Protein AF-A0A4P5VSD3-F1 (afdb_monomer)

Solvent-accessible surface area (backbone atoms only — not comparable to full-atom values): 8833 Å² total; per-residue (Å²): 134,84,82,74,71,89,68,78,64,54,60,53,55,22,31,44,75,72,52,21,30,39,40,44,69,45,89,51,88,80,90,85,58,94,52,53,24,69,48,75,39,62,47,80,45,76,58,90,84,23,66,28,37,36,26,41,80,85,40,44,78,43,79,75,50,75,45,78,69,47,62,41,78,42,92,68,76,66,100,62,63,71,48,34,37,25,6,22,37,29,37,58,71,38,31,38,73,38,70,53,50,101,87,62,35,18,39,28,76,71,78,28,27,41,38,53,83,68,26,88,67,61,75,86,70,35,58,76,40,63,22,56,29,38,33,22,34,26,41,60,52,93,96,39,53,28,35,20,31,72,45,76,86,27,61,35,104

Structure (mmCIF, N/CA/C/O backbone):
data_AF-A0A4P5VSD3-F1
#
_entry.id   AF-A0A4P5VSD3-F1
#
loop_
_atom_site.group_PDB
_atom_site.id
_atom_site.type_symbol
_atom_site.label_atom_id
_atom_site.label_alt_id
_atom_site.label_comp_id
_atom_site.label_asym_id
_atom_site.label_entity_id
_atom_site.label_seq_id
_atom_site.pdbx_PDB_ins_code
_atom_site.Cartn_x
_atom_site.Cartn_y
_atom_site.Cartn_z
_atom_site.occupancy
_atom_site.B_iso_or_equiv
_atom_site.auth_seq_id
_atom_site.auth_comp_id
_atom_site.auth_asym_id
_atom_site.auth_atom_id
_atom_site.pdbx_PDB_model_num
ATOM 1 N N . MET A 1 1 ? 13.850 -18.496 12.687 1.00 25.72 1 MET A N 1
ATOM 2 C CA . MET A 1 1 ? 12.460 -18.711 13.141 1.00 25.72 1 MET A CA 1
ATOM 3 C C . MET A 1 1 ? 11.757 -17.364 13.063 1.00 25.72 1 MET A C 1
ATOM 5 O O . MET A 1 1 ? 11.855 -16.588 14.002 1.00 25.72 1 MET A O 1
ATOM 9 N N . ARG A 1 2 ? 11.183 -17.017 11.902 1.00 29.20 2 ARG A N 1
ATOM 10 C CA . ARG A 1 2 ? 10.399 -15.783 11.761 1.00 29.20 2 ARG A CA 1
ATOM 11 C C . ARG A 1 2 ? 9.021 -16.072 12.350 1.00 29.20 2 ARG A C 1
ATOM 13 O O . ARG A 1 2 ? 8.221 -16.758 11.727 1.00 29.20 2 ARG A O 1
ATOM 20 N N . VAL A 1 3 ? 8.780 -15.618 13.574 1.00 24.48 3 VAL A N 1
ATOM 21 C CA . VAL A 1 3 ? 7.419 -15.512 14.105 1.00 24.48 3 VAL A CA 1
ATOM 22 C C . VAL A 1 3 ? 6.858 -14.228 13.501 1.00 24.48 3 VAL A C 1
ATOM 24 O O . VAL A 1 3 ? 7.003 -13.158 14.081 1.00 24.48 3 VAL A O 1
ATOM 27 N N . ARG A 1 4 ? 6.328 -14.303 12.275 1.00 43.56 4 ARG A N 1
ATOM 28 C CA . ARG A 1 4 ? 5.506 -13.217 11.736 1.00 43.56 4 ARG A CA 1
ATOM 29 C C . ARG A 1 4 ? 4.115 -13.433 12.325 1.00 43.56 4 ARG A C 1
ATOM 31 O O . ARG A 1 4 ? 3.455 -14.422 12.017 1.00 43.56 4 ARG A O 1
ATOM 38 N N . SER A 1 5 ? 3.762 -12.590 13.294 1.00 27.83 5 SER A N 1
ATOM 39 C CA . SER A 1 5 ? 2.418 -12.554 13.870 1.00 27.83 5 SER A CA 1
ATOM 40 C C . SER A 1 5 ? 1.412 -12.396 12.726 1.00 27.83 5 SER A C 1
ATOM 42 O O . SER A 1 5 ? 1.676 -11.580 11.841 1.00 27.83 5 SER A O 1
ATOM 44 N N . PRO A 1 6 ? 0.274 -13.110 12.717 1.00 31.33 6 PRO A N 1
ATOM 45 C CA . PRO A 1 6 ? -0.838 -12.787 11.838 1.00 31.33 6 PRO A CA 1
ATOM 46 C C . PRO A 1 6 ? -1.516 -11.522 12.379 1.00 31.33 6 PRO A C 1
ATOM 48 O O . PRO A 1 6 ? -2.683 -11.540 12.753 1.00 31.33 6 PRO A O 1
ATOM 51 N N . LEU A 1 7 ? -0.773 -10.419 12.487 1.00 33.06 7 LEU A N 1
ATOM 52 C CA . LEU A 1 7 ? -1.409 -9.120 12.538 1.00 33.06 7 LEU A CA 1
ATOM 53 C C . LEU A 1 7 ? -1.855 -8.883 11.099 1.00 33.06 7 LEU A C 1
ATOM 55 O O . LEU A 1 7 ? -1.058 -8.483 10.252 1.00 33.06 7 LEU A O 1
ATOM 59 N N . LEU A 1 8 ? -3.123 -9.183 10.812 1.00 37.56 8 LEU A N 1
ATOM 60 C CA . LEU A 1 8 ? -3.842 -8.399 9.819 1.00 37.56 8 LEU A CA 1
ATOM 61 C C . LEU A 1 8 ? -3.665 -6.952 10.273 1.00 37.56 8 LEU A C 1
ATOM 63 O O . LEU A 1 8 ? -4.348 -6.509 11.189 1.00 37.56 8 LEU A O 1
ATOM 67 N N . ILE A 1 9 ? -2.676 -6.255 9.718 1.00 46.88 9 ILE A N 1
ATOM 68 C CA . ILE A 1 9 ? -2.606 -4.806 9.821 1.00 46.88 9 ILE A CA 1
ATOM 69 C C . ILE A 1 9 ? -3.849 -4.361 9.054 1.00 46.88 9 ILE A C 1
ATOM 71 O O . ILE A 1 9 ? -3.900 -4.602 7.844 1.00 46.88 9 ILE A O 1
ATOM 75 N N . PRO A 1 10 ? -4.887 -3.814 9.707 1.00 52.12 10 PRO A N 1
ATOM 76 C CA . PRO A 1 10 ? -5.995 -3.257 8.961 1.00 52.12 10 PRO A CA 1
ATOM 77 C C . PRO A 1 10 ? -5.389 -2.099 8.169 1.00 52.12 10 PRO A C 1
ATOM 79 O O . PRO A 1 10 ? -4.881 -1.137 8.733 1.00 52.12 10 PRO A O 1
ATOM 82 N N . ILE A 1 11 ? -5.319 -2.224 6.853 1.00 56.06 11 ILE A N 1
ATOM 83 C CA . ILE A 1 11 ? -4.944 -1.107 5.994 1.00 56.06 11 ILE A CA 1
ATOM 84 C C . ILE A 1 11 ? -6.249 -0.630 5.386 1.00 56.06 11 ILE A C 1
ATOM 86 O O . ILE A 1 11 ? -6.963 -1.424 4.767 1.00 56.06 11 ILE A O 1
ATOM 90 N N . VAL A 1 12 ? -6.574 0.650 5.568 1.00 60.62 12 VAL A N 1
ATOM 91 C CA . VAL A 1 12 ? -7.657 1.254 4.792 1.00 60.62 12 VAL A CA 1
ATOM 92 C C . VAL A 1 12 ? -7.079 1.552 3.422 1.00 60.62 12 VAL A C 1
ATOM 94 O O . VAL A 1 12 ? -6.328 2.501 3.220 1.00 60.62 12 VAL A O 1
ATOM 97 N N . LEU A 1 13 ? -7.382 0.662 2.490 1.00 64.19 13 LEU A N 1
ATOM 98 C CA . LEU A 1 13 ? -6.881 0.728 1.134 1.00 64.19 13 LEU A CA 1
ATOM 99 C C . LEU A 1 13 ? -7.823 1.610 0.310 1.00 64.19 13 LEU A C 1
ATOM 101 O O . LEU A 1 13 ? -8.913 1.185 -0.073 1.00 64.19 13 LEU A O 1
ATOM 105 N N . VAL A 1 14 ? -7.395 2.839 0.039 1.00 76.38 14 VAL A N 1
ATOM 106 C CA . VAL A 1 14 ? -8.105 3.792 -0.824 1.00 76.38 14 VAL A CA 1
ATOM 107 C C . VAL A 1 14 ? -7.077 4.442 -1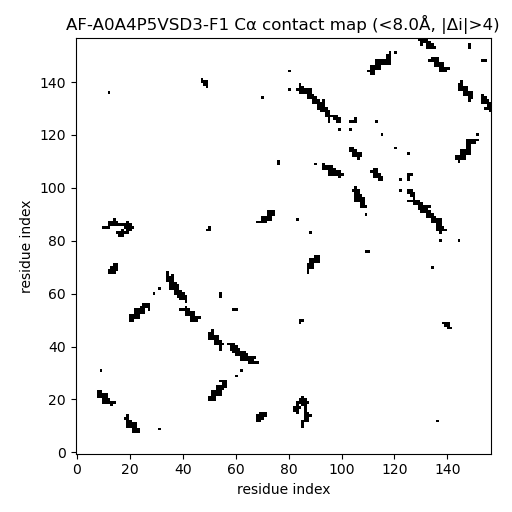.739 1.00 76.38 14 VAL A C 1
ATOM 109 O O . VAL A 1 14 ? -6.006 4.842 -1.291 1.00 76.38 14 VAL A O 1
ATOM 112 N N . GLY A 1 15 ? -7.389 4.528 -3.023 1.00 79.31 15 GLY A N 1
ATOM 113 C CA . GLY A 1 15 ? -6.652 5.329 -3.988 1.00 79.31 15 GLY A CA 1
ATOM 114 C C . GLY A 1 15 ? -6.973 6.803 -3.784 1.00 79.31 15 GLY A C 1
ATOM 115 O O . GLY A 1 15 ? -8.129 7.167 -3.542 1.00 79.31 15 GLY A O 1
ATOM 116 N N . GLY A 1 16 ? -5.942 7.623 -3.860 1.00 87.50 16 GLY A N 1
ATOM 117 C CA . GLY A 1 16 ? -6.023 9.067 -3.756 1.00 87.50 16 GLY A CA 1
ATOM 118 C C . GLY A 1 16 ? -4.788 9.616 -3.070 1.00 87.50 16 GLY A C 1
ATOM 119 O O . GLY A 1 16 ? -4.106 8.934 -2.308 1.00 87.50 16 GLY A O 1
ATOM 120 N N . LYS A 1 17 ? -4.512 10.898 -3.302 1.00 92.62 17 LYS A N 1
ATOM 121 C CA . LYS A 1 17 ? -3.544 11.601 -2.464 1.00 92.62 17 LYS A CA 1
ATOM 122 C C . LYS A 1 17 ?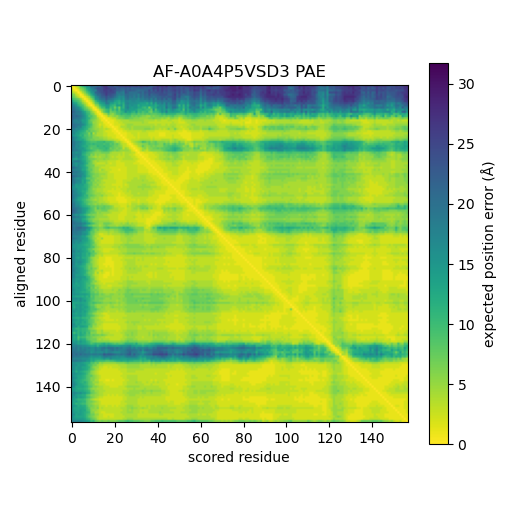 -4.138 11.817 -1.074 1.00 92.62 17 LYS A C 1
ATOM 124 O O . LYS A 1 17 ? -5.256 12.324 -0.979 1.00 92.62 17 LYS A O 1
ATOM 129 N N . TRP A 1 18 ? -3.375 11.505 -0.032 1.00 90.62 18 TRP A N 1
ATOM 130 C CA . TRP A 1 18 ? -3.725 11.659 1.381 1.00 90.62 18 TRP A CA 1
ATOM 131 C C . TRP A 1 18 ? -4.987 10.884 1.787 1.00 90.62 18 TRP A C 1
ATOM 133 O O . TRP A 1 18 ? -5.699 11.295 2.701 1.00 90.62 18 TRP A O 1
ATOM 143 N N . SER A 1 19 ? -5.312 9.803 1.069 1.00 86.88 19 SER A N 1
ATOM 144 C CA . SER A 1 19 ? -6.521 9.003 1.313 1.00 86.88 19 SER A CA 1
ATOM 145 C C . SER A 1 19 ? -6.260 7.688 2.035 1.00 86.88 19 SER A C 1
ATOM 147 O O . SER A 1 19 ? -7.213 7.041 2.463 1.00 86.88 19 SER A O 1
ATOM 149 N N . GLY A 1 20 ? -5.002 7.263 2.112 1.00 84.81 20 GLY A N 1
ATOM 150 C CA . GLY A 1 20 ? -4.606 6.031 2.770 1.00 84.81 20 GLY A CA 1
ATOM 151 C C . GLY A 1 20 ? -3.960 6.290 4.123 1.00 84.81 20 GLY A C 1
ATOM 152 O O . GLY A 1 20 ? -3.467 7.380 4.393 1.00 84.81 20 GLY A O 1
ATOM 153 N N . ALA A 1 21 ? -3.992 5.273 4.978 1.00 82.00 21 ALA A N 1
ATOM 154 C CA . ALA A 1 21 ? -3.261 5.256 6.237 1.00 82.00 21 ALA A CA 1
ATOM 155 C C . ALA A 1 21 ? -3.032 3.807 6.673 1.00 82.00 21 ALA A C 1
ATOM 157 O O . ALA A 1 21 ? -3.889 2.930 6.476 1.00 82.00 21 ALA A O 1
ATOM 158 N N . ARG A 1 22 ? -1.898 3.553 7.328 1.00 86.56 22 ARG A N 1
ATOM 159 C CA . ARG A 1 22 ? -1.750 2.350 8.147 1.00 86.56 22 ARG A CA 1
ATOM 160 C C . ARG A 1 22 ? -2.676 2.485 9.355 1.00 86.56 22 ARG A C 1
ATOM 162 O O . ARG A 1 22 ? -2.599 3.488 10.051 1.00 86.56 22 ARG A O 1
ATOM 169 N N . VAL A 1 23 ? -3.502 1.482 9.656 1.00 88.25 23 VAL A N 1
ATOM 170 C CA . VAL A 1 23 ? -4.235 1.460 10.931 1.00 88.25 23 VAL A CA 1
ATOM 171 C C . VAL A 1 23 ? -3.454 0.633 11.942 1.00 88.25 23 VAL A C 1
ATOM 173 O O . VAL A 1 23 ? -3.071 -0.508 11.671 1.00 88.25 23 VAL A O 1
ATOM 176 N N . TYR A 1 24 ? -3.226 1.206 13.117 1.00 88.38 24 TYR A N 1
ATOM 177 C CA . TYR A 1 24 ? -2.651 0.517 14.263 1.00 88.38 24 TYR A CA 1
ATOM 178 C C . TYR A 1 24 ? -3.726 0.342 15.335 1.00 88.38 24 TYR A C 1
ATOM 180 O O . TYR A 1 24 ? -4.329 1.312 15.789 1.00 88.38 24 TYR A O 1
ATOM 188 N N . LEU A 1 25 ? -3.987 -0.908 15.717 1.00 88.75 25 LEU A N 1
ATOM 189 C CA . LEU A 1 25 ? -4.966 -1.242 16.748 1.00 88.75 25 LEU A CA 1
ATOM 190 C C . LEU A 1 25 ? -4.246 -1.422 18.082 1.00 88.75 25 LEU A C 1
ATOM 192 O O . LEU A 1 25 ? -3.455 -2.356 18.234 1.00 88.75 25 LEU A O 1
ATOM 196 N N . ASP A 1 26 ? -4.536 -0.549 19.045 1.00 87.00 26 ASP A N 1
ATOM 197 C CA . ASP A 1 26 ? -3.994 -0.621 20.399 1.00 87.00 26 ASP A CA 1
ATOM 198 C C . ASP A 1 26 ? -5.069 -1.086 21.382 1.00 87.00 26 ASP A C 1
ATOM 200 O O . ASP A 1 26 ? -5.998 -0.354 21.719 1.00 87.00 26 ASP A O 1
ATOM 204 N N . ALA A 1 27 ? -4.947 -2.333 21.841 1.00 79.94 27 ALA A N 1
ATOM 205 C CA . ALA A 1 27 ? -5.894 -2.968 22.760 1.00 79.94 27 ALA A CA 1
ATOM 206 C C . ALA A 1 27 ? -7.364 -2.986 22.274 1.00 79.94 27 ALA A C 1
ATOM 208 O O . ALA A 1 27 ? -8.283 -3.128 23.084 1.00 79.94 27 ALA A O 1
ATOM 209 N N . VAL A 1 28 ? -7.581 -2.894 20.957 1.00 75.81 28 VAL A N 1
ATOM 210 C CA . VAL A 1 28 ? -8.885 -3.052 20.300 1.00 75.81 28 VAL A CA 1
ATOM 211 C C . VAL A 1 28 ? -8.921 -4.384 19.567 1.00 75.81 28 VAL A C 1
ATOM 213 O O . VAL A 1 28 ? -8.110 -4.646 18.682 1.00 75.81 28 VAL A O 1
ATOM 216 N N . GLU A 1 29 ? -9.888 -5.222 19.925 1.00 75.81 29 GLU A N 1
ATOM 217 C CA . GLU A 1 29 ? -10.182 -6.458 19.203 1.00 75.81 29 GLU A CA 1
ATOM 218 C C . GLU A 1 29 ? -11.214 -6.177 18.111 1.00 75.81 29 GLU A C 1
ATOM 220 O O . GLU A 1 29 ? -12.208 -5.486 18.340 1.00 75.81 29 GLU A O 1
ATOM 225 N N . THR A 1 30 ? -11.005 -6.738 16.925 1.00 72.38 30 THR A N 1
ATOM 226 C CA . THR A 1 30 ? -11.915 -6.575 15.790 1.00 72.38 30 THR A CA 1
ATOM 227 C C . THR A 1 30 ? -11.889 -7.799 14.884 1.00 72.38 30 THR A C 1
ATOM 229 O O . THR A 1 30 ? -10.944 -8.590 14.898 1.00 72.38 30 THR A O 1
ATOM 232 N N . THR A 1 31 ? -12.918 -7.942 14.057 1.00 75.69 31 THR A N 1
ATOM 233 C CA . THR A 1 31 ? -12.989 -8.947 12.995 1.00 75.69 31 THR A CA 1
ATOM 234 C C . THR A 1 31 ? -13.217 -8.238 11.666 1.00 75.69 31 THR A C 1
ATOM 236 O O . THR A 1 31 ? -14.344 -8.198 11.180 1.00 75.69 31 THR A O 1
ATOM 239 N N . VAL A 1 32 ? -12.152 -7.654 11.112 1.00 79.38 32 VAL A N 1
ATOM 240 C CA . VAL A 1 32 ? -12.147 -7.078 9.758 1.00 79.38 32 VAL A CA 1
ATOM 241 C C . VAL A 1 32 ? -11.606 -8.117 8.780 1.00 79.38 32 VAL A C 1
ATOM 243 O O . VAL A 1 32 ? -10.570 -8.741 9.025 1.00 79.38 32 VAL A O 1
ATOM 246 N N . ALA A 1 33 ? -12.303 -8.298 7.667 1.00 79.25 33 ALA A N 1
ATOM 247 C CA . ALA A 1 33 ? -11.892 -9.125 6.547 1.00 79.25 33 ALA A CA 1
ATOM 248 C C . ALA A 1 33 ? -11.477 -8.267 5.342 1.00 79.25 33 ALA A C 1
ATOM 250 O O . ALA A 1 33 ? -11.864 -7.109 5.188 1.00 79.25 33 ALA A O 1
ATOM 251 N N . LEU A 1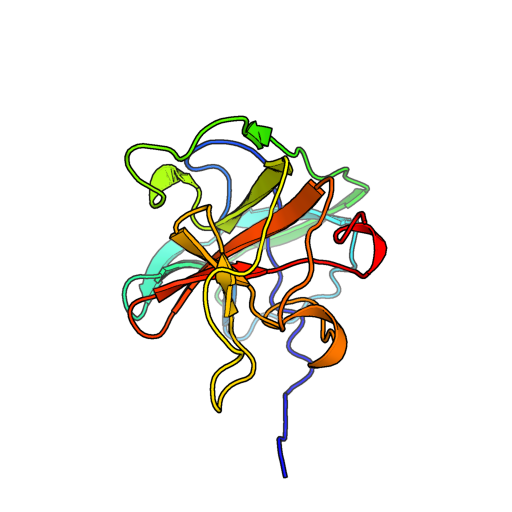 34 ? -10.688 -8.860 4.440 1.00 77.25 34 LEU A N 1
ATOM 252 C CA . LEU A 1 34 ? -10.403 -8.240 3.148 1.00 77.25 34 LEU A CA 1
ATOM 253 C C . LEU A 1 34 ? -11.714 -7.983 2.391 1.00 77.25 34 LEU A C 1
ATOM 255 O O . LEU A 1 34 ? -12.493 -8.910 2.168 1.00 77.25 34 LEU A O 1
ATOM 259 N N . GLY A 1 35 ? -11.911 -6.740 1.951 1.00 77.62 35 GLY A N 1
ATOM 260 C CA . GLY A 1 35 ? -13.114 -6.308 1.235 1.00 77.62 35 GLY A CA 1
ATOM 261 C C . GLY A 1 35 ? -14.205 -5.703 2.122 1.00 77.62 35 GLY A C 1
ATOM 262 O O . GLY A 1 35 ? -15.204 -5.227 1.584 1.00 77.62 35 GLY A O 1
ATOM 263 N N . ASP A 1 36 ? -14.020 -5.672 3.441 1.00 85.88 36 ASP A N 1
ATOM 264 C CA . ASP A 1 36 ? -14.918 -4.932 4.325 1.00 85.88 36 ASP A CA 1
ATOM 265 C C . ASP A 1 36 ? -14.786 -3.422 4.088 1.00 85.88 36 ASP A C 1
ATOM 267 O O . ASP A 1 36 ? -13.693 -2.885 3.894 1.00 85.88 36 ASP A O 1
ATOM 271 N N . GLU A 1 37 ? -15.924 -2.733 4.106 1.00 86.69 37 GLU A N 1
ATOM 272 C CA . GLU A 1 37 ? -15.966 -1.287 4.305 1.00 86.69 37 GLU A CA 1
ATOM 273 C C . GLU A 1 37 ? -16.032 -1.030 5.808 1.00 86.69 37 GLU A C 1
ATOM 275 O O . GLU A 1 37 ? -16.826 -1.661 6.511 1.00 86.69 37 GLU A O 1
ATOM 280 N N . VAL A 1 38 ? -15.182 -0.133 6.301 1.00 86.81 38 VAL A N 1
ATOM 281 C CA . VAL A 1 38 ? -15.047 0.140 7.731 1.00 86.81 38 VAL A CA 1
ATOM 282 C C . VAL A 1 38 ? -15.199 1.626 8.027 1.00 86.81 38 VAL A C 1
ATOM 284 O O . VAL A 1 38 ? -14.709 2.475 7.283 1.00 86.81 38 VAL A O 1
ATOM 287 N N . HIS A 1 39 ? -15.856 1.935 9.141 1.00 87.06 39 HIS A N 1
ATOM 288 C CA . HIS A 1 39 ? -15.828 3.248 9.778 1.00 87.06 39 HIS A CA 1
ATOM 289 C C . HIS A 1 39 ? -14.797 3.219 10.900 1.00 87.06 39 HIS A C 1
ATOM 291 O O . HIS A 1 39 ? -14.861 2.343 11.765 1.00 87.06 39 HIS A O 1
ATOM 297 N N . ILE A 1 40 ? -13.848 4.155 10.868 1.00 87.88 40 ILE A N 1
ATOM 298 C CA . ILE A 1 40 ? -12.747 4.213 11.831 1.00 87.88 40 ILE A CA 1
ATOM 299 C C . ILE A 1 40 ? -12.708 5.584 12.495 1.00 87.88 40 ILE A C 1
ATOM 301 O O . ILE A 1 40 ? -12.691 6.609 11.814 1.00 87.88 40 ILE A O 1
ATOM 305 N N . GLU A 1 41 ? -12.630 5.593 13.822 1.00 90.25 41 GLU A N 1
ATOM 306 C CA . GLU A 1 41 ? -12.316 6.779 14.613 1.00 90.25 41 GLU A CA 1
ATOM 307 C C . GLU A 1 41 ? -11.093 6.494 15.477 1.00 90.25 41 GLU A C 1
ATOM 309 O O . GLU A 1 41 ? -11.035 5.506 16.208 1.00 90.25 41 GLU A O 1
ATOM 314 N N . GLY A 1 42 ? -10.115 7.382 15.389 1.00 90.38 42 GLY A N 1
ATOM 315 C CA . GLY A 1 42 ? -8.841 7.279 16.077 1.00 90.38 42 GLY A CA 1
ATOM 316 C C . GLY A 1 42 ? -8.101 8.607 15.991 1.00 90.38 42 GLY A C 1
ATOM 317 O O . GLY A 1 42 ? -8.695 9.643 15.676 1.00 90.38 42 GLY A O 1
ATOM 318 N N . PHE A 1 43 ? -6.798 8.585 16.236 1.00 90.62 43 PHE A N 1
ATOM 319 C CA . PHE A 1 43 ? -5.942 9.756 16.065 1.00 90.62 43 PHE A CA 1
ATOM 320 C C . PHE A 1 43 ? -4.782 9.452 15.121 1.00 90.62 43 PHE A C 1
ATOM 322 O O . PHE A 1 43 ? -4.258 8.342 15.101 1.00 90.62 43 PHE A O 1
ATOM 329 N N . ALA A 1 44 ? -4.388 10.449 14.333 1.00 91.25 44 ALA A N 1
ATOM 330 C CA . ALA A 1 44 ? -3.217 10.347 13.474 1.00 91.25 44 ALA A CA 1
ATOM 331 C C . ALA A 1 44 ? -1.924 10.487 14.297 1.00 91.25 44 ALA A C 1
ATOM 333 O O . ALA A 1 44 ? -1.859 11.306 15.223 1.00 91.25 44 ALA A O 1
ATOM 334 N N . GLN A 1 45 ? -0.900 9.715 13.949 1.00 91.38 45 GLN A N 1
ATOM 335 C CA . GLN A 1 45 ? 0.430 9.753 14.552 1.00 91.38 45 GLN A CA 1
ATOM 336 C C . GLN A 1 45 ? 1.502 9.421 13.508 1.00 91.38 45 GLN A C 1
ATOM 338 O O . GLN A 1 45 ? 1.298 8.541 12.686 1.00 91.38 45 GLN A O 1
ATOM 343 N N . GLU A 1 46 ? 2.662 10.071 13.625 1.00 90.81 46 GLU A N 1
ATOM 344 C CA . GLU A 1 46 ? 3.904 9.646 12.971 1.00 90.81 46 GLU A CA 1
ATOM 345 C C . GLU A 1 46 ? 4.636 8.629 13.846 1.00 90.81 46 GLU A C 1
ATOM 347 O O . GLU A 1 46 ? 4.977 8.929 15.001 1.00 90.81 46 GLU A O 1
ATOM 352 N N . TYR A 1 47 ? 4.909 7.444 13.306 1.00 89.69 47 TYR A N 1
ATOM 353 C CA . TYR A 1 47 ? 5.692 6.415 13.982 1.00 89.69 47 TYR A CA 1
ATOM 354 C C . TYR A 1 47 ? 6.808 5.910 13.067 1.00 89.69 47 TYR A C 1
ATOM 356 O O . TYR A 1 47 ? 6.557 5.275 12.053 1.00 89.69 47 TYR A O 1
ATOM 364 N N . TYR A 1 48 ? 8.061 6.207 13.430 1.00 91.38 48 TYR A N 1
ATOM 365 C CA . TYR A 1 48 ? 9.225 6.012 12.547 1.00 91.38 48 TYR A CA 1
ATOM 366 C C . TYR A 1 48 ? 9.050 6.658 11.162 1.00 91.38 48 TYR A C 1
ATOM 368 O O . TYR A 1 48 ? 9.433 6.073 10.152 1.00 91.38 48 TYR A O 1
ATOM 376 N N . ASP A 1 49 ? 8.482 7.867 11.156 1.00 91.19 49 ASP A N 1
ATOM 377 C CA . ASP A 1 49 ? 8.197 8.663 9.957 1.00 91.19 49 ASP A CA 1
ATOM 378 C C . ASP A 1 49 ? 7.187 8.008 8.988 1.00 91.19 49 ASP A C 1
ATOM 380 O O . ASP A 1 49 ? 7.144 8.379 7.825 1.00 91.19 49 ASP A O 1
ATOM 384 N N . GLU A 1 50 ? 6.408 7.016 9.447 1.00 89.75 50 GLU A N 1
ATOM 385 C CA . GLU A 1 50 ? 5.223 6.503 8.745 1.00 89.75 50 GLU A CA 1
ATOM 386 C C . GLU A 1 50 ? 3.953 7.089 9.389 1.00 89.75 50 GLU A C 1
ATOM 388 O O . GLU A 1 50 ? 3.779 7.020 10.616 1.00 89.75 50 GLU A O 1
ATOM 393 N N . THR A 1 51 ? 3.043 7.613 8.563 1.00 89.00 51 THR A N 1
ATOM 394 C CA . THR A 1 51 ? 1.732 8.115 8.988 1.00 89.00 51 THR A CA 1
ATOM 395 C C . THR A 1 51 ? 0.804 6.951 9.337 1.00 89.00 51 THR A C 1
ATOM 397 O O . THR A 1 51 ? 0.445 6.109 8.501 1.00 89.00 51 THR A O 1
ATOM 400 N N . GLU A 1 52 ? 0.307 6.943 10.572 1.00 89.50 52 GLU A N 1
ATOM 401 C CA . GLU A 1 52 ? -0.606 5.920 11.074 1.00 89.50 52 GLU A CA 1
ATOM 402 C C . GLU A 1 52 ? -1.8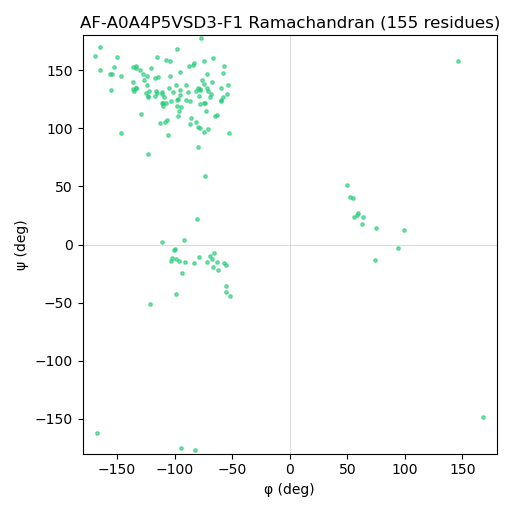73 6.519 11.690 1.00 89.50 52 GLU A C 1
ATOM 404 O O . GLU A 1 52 ? -1.854 7.567 12.336 1.00 89.50 52 GLU A O 1
ATOM 409 N N . LEU A 1 53 ? -2.991 5.807 11.545 1.00 90.50 53 LEU A N 1
ATOM 410 C CA . LEU A 1 53 ? -4.216 6.024 12.303 1.00 90.50 53 LEU A CA 1
ATOM 411 C C . LEU A 1 53 ? -4.254 5.034 13.470 1.00 90.50 53 LEU A C 1
ATOM 413 O O . LEU A 1 53 ? -4.437 3.831 13.273 1.00 90.50 53 LEU A O 1
ATOM 417 N N . VAL A 1 54 ? -4.101 5.541 14.688 1.00 91.31 54 VAL A N 1
ATOM 418 C CA . VAL A 1 54 ? -4.147 4.735 15.909 1.00 91.31 54 VAL A CA 1
ATOM 419 C C . VAL A 1 54 ? -5.579 4.665 16.426 1.00 91.31 54 VAL A C 1
ATOM 421 O O . VAL A 1 54 ? -6.205 5.693 16.698 1.00 91.31 54 VAL A O 1
ATOM 424 N N . VAL A 1 55 ? -6.080 3.443 16.591 1.00 91.19 55 VAL A N 1
ATOM 425 C CA . VAL A 1 55 ? -7.370 3.142 17.218 1.00 91.19 55 VAL A CA 1
ATOM 426 C C . VAL A 1 55 ? -7.083 2.516 18.577 1.00 91.19 55 VAL A C 1
ATOM 428 O O . VAL A 1 55 ? -6.644 1.368 18.655 1.00 91.19 55 VAL A O 1
ATOM 431 N N . ASP A 1 56 ? -7.289 3.290 19.638 1.00 90.75 56 ASP A N 1
ATOM 432 C CA . ASP A 1 56 ? -7.115 2.841 21.020 1.00 90.75 56 ASP A CA 1
ATOM 433 C C . ASP A 1 56 ? -8.442 2.361 21.634 1.00 90.75 56 ASP A C 1
ATOM 435 O O . ASP A 1 56 ? -9.481 2.330 20.975 1.00 90.75 56 ASP A O 1
ATOM 439 N N . ALA A 1 57 ? -8.434 2.017 22.924 1.00 87.06 57 ALA A N 1
ATOM 440 C CA . ALA A 1 57 ? -9.621 1.541 23.641 1.00 87.06 57 ALA A CA 1
ATOM 441 C C . ALA A 1 57 ? -10.832 2.508 23.632 1.00 87.06 57 ALA A C 1
ATOM 443 O O . ALA A 1 57 ? -11.934 2.092 23.996 1.00 87.06 57 ALA A O 1
ATOM 444 N N . GLY A 1 58 ? -10.643 3.786 23.285 1.00 85.75 58 GLY A N 1
ATOM 445 C CA . GLY A 1 58 ? -11.710 4.775 23.110 1.00 85.75 58 GLY A CA 1
ATOM 446 C C . GLY A 1 58 ? -12.093 5.041 21.650 1.00 85.75 58 GLY A C 1
ATOM 447 O O . GLY A 1 58 ? -13.031 5.805 21.419 1.00 85.75 58 GLY A O 1
ATOM 448 N N . GLY A 1 59 ? -11.381 4.449 20.691 1.00 87.56 59 GLY A N 1
ATOM 449 C CA . GLY A 1 59 ? -11.639 4.569 19.261 1.00 87.56 59 GLY A CA 1
ATOM 450 C C . GLY A 1 59 ? -12.810 3.715 18.770 1.00 87.56 59 GLY A C 1
ATOM 451 O O . GLY A 1 59 ? -13.439 2.963 19.519 1.00 87.56 59 GLY A O 1
ATOM 452 N N . VAL A 1 60 ? -13.092 3.838 17.475 1.00 87.69 60 VAL A N 1
ATOM 453 C CA . VAL A 1 60 ? -14.146 3.091 16.777 1.00 87.69 60 VAL A CA 1
ATOM 454 C C . VAL A 1 60 ? -13.533 2.352 15.600 1.00 87.69 60 VAL A C 1
ATOM 456 O O . VAL A 1 60 ? -12.726 2.911 14.861 1.00 87.69 60 VAL A O 1
ATOM 459 N N . LEU A 1 61 ? -13.940 1.100 15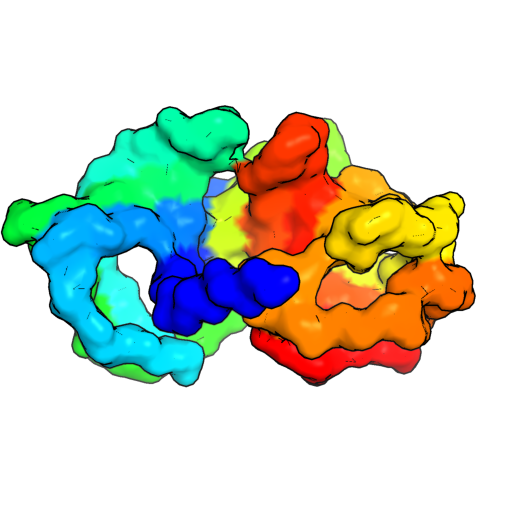.414 1.00 87.62 61 LEU A N 1
ATOM 460 C CA . LEU A 1 61 ? -13.668 0.326 14.213 1.00 87.62 61 LEU A CA 1
ATOM 461 C C . LEU A 1 61 ? -14.856 -0.597 13.951 1.00 87.62 61 LEU A C 1
ATOM 463 O O . LEU A 1 61 ? -14.938 -1.692 14.511 1.00 87.62 61 LEU A O 1
ATOM 467 N N . ASP A 1 62 ? -15.756 -0.149 13.087 1.00 87.31 62 ASP A N 1
ATOM 468 C CA . ASP A 1 62 ? -16.979 -0.868 12.750 1.00 87.31 62 ASP A CA 1
ATOM 469 C C . ASP A 1 62 ? -16.975 -1.266 11.279 1.00 87.31 62 ASP A C 1
ATOM 471 O O . ASP A 1 62 ? -16.748 -0.433 10.404 1.00 87.31 62 ASP A O 1
ATOM 475 N N . VAL A 1 63 ? -17.295 -2.527 10.990 1.00 87.50 63 VAL A N 1
ATOM 476 C CA . VAL A 1 63 ? -17.606 -2.955 9.621 1.00 87.50 63 VAL A CA 1
ATOM 477 C C . VAL A 1 63 ? -18.983 -2.405 9.253 1.00 87.50 63 VAL A C 1
ATOM 479 O O . VAL A 1 63 ? -19.999 -2.785 9.838 1.00 87.50 63 VAL A O 1
ATOM 482 N N . THR A 1 64 ? -19.025 -1.502 8.279 1.00 88.62 64 THR A N 1
ATOM 483 C CA . THR A 1 64 ? -20.250 -0.843 7.804 1.00 88.62 64 THR A CA 1
ATOM 484 C C . THR A 1 64 ? -20.838 -1.518 6.569 1.00 88.62 64 THR A C 1
ATOM 486 O O . THR A 1 64 ? -22.003 -1.288 6.236 1.00 88.62 64 THR A O 1
ATOM 489 N N . GLY A 1 65 ? -20.070 -2.387 5.910 1.00 87.88 65 GLY A N 1
ATOM 490 C CA . GLY A 1 65 ? -20.521 -3.129 4.744 1.00 87.88 65 GLY A CA 1
ATOM 491 C C . GLY A 1 65 ? -19.378 -3.813 4.009 1.00 87.88 65 GLY A C 1
ATOM 492 O O . GLY A 1 65 ? -18.385 -4.219 4.601 1.00 87.88 65 GLY A O 1
ATOM 493 N N . SER A 1 66 ? -19.539 -3.931 2.696 1.00 85.56 66 SER A N 1
ATOM 494 C CA . SER A 1 66 ? -18.515 -4.432 1.783 1.00 85.56 66 SER A CA 1
ATOM 495 C C . SER A 1 66 ? -18.136 -3.328 0.808 1.00 85.56 66 SER A C 1
ATOM 497 O O . SER A 1 66 ? -19.015 -2.785 0.133 1.00 85.56 66 SER A O 1
ATOM 499 N N . GLY A 1 67 ? -16.845 -3.047 0.700 1.00 76.06 67 GLY A N 1
ATOM 500 C CA . GLY A 1 67 ? -16.308 -1.972 -0.118 1.00 76.06 67 GLY A CA 1
ATOM 501 C C . GLY A 1 67 ? -15.454 -2.492 -1.266 1.00 76.06 67 GLY A C 1
ATOM 502 O O . GLY A 1 67 ? -14.956 -3.619 -1.264 1.00 76.06 67 GLY A O 1
ATOM 503 N N . ARG A 1 68 ? -15.244 -1.634 -2.265 1.00 75.69 68 ARG A N 1
ATOM 504 C CA . ARG A 1 68 ? -14.179 -1.826 -3.249 1.00 75.69 68 ARG A CA 1
ATOM 505 C C . ARG A 1 68 ? -13.126 -0.755 -3.027 1.00 75.69 68 ARG A C 1
ATOM 507 O O . ARG A 1 68 ? -13.447 0.427 -3.000 1.00 75.69 68 ARG A O 1
ATOM 514 N N . VAL A 1 69 ? -11.877 -1.191 -2.937 1.00 80.88 69 VAL A N 1
ATOM 515 C CA . VAL A 1 69 ? -10.712 -0.306 -2.925 1.00 80.88 69 VAL A CA 1
ATOM 516 C C . VAL A 1 69 ? -10.690 0.503 -4.221 1.00 80.88 69 VAL A C 1
ATOM 518 O O . VAL A 1 69 ? -10.704 -0.074 -5.314 1.00 80.88 69 VAL A O 1
ATOM 521 N N . THR A 1 70 ? -10.667 1.830 -4.112 1.00 86.56 70 THR A N 1
ATOM 522 C CA . THR A 1 70 ? -10.295 2.694 -5.236 1.00 86.56 70 THR A CA 1
ATOM 523 C C . THR A 1 70 ? -8.796 2.562 -5.479 1.00 86.56 70 THR A C 1
ATOM 525 O O . THR A 1 70 ? -8.036 2.321 -4.547 1.00 86.56 70 THR A O 1
ATOM 528 N N . VAL A 1 71 ? -8.366 2.670 -6.730 1.00 92.25 71 VAL A N 1
ATOM 529 C CA . VAL A 1 71 ? -6.955 2.578 -7.116 1.00 92.25 71 VAL A CA 1
ATOM 530 C C . VAL A 1 71 ? -6.691 3.696 -8.106 1.00 92.25 71 VAL A C 1
ATOM 532 O O . VAL A 1 71 ? -7.480 3.868 -9.038 1.00 92.25 71 VAL A O 1
ATOM 535 N N . ASP A 1 72 ? -5.616 4.447 -7.897 1.00 94.44 72 ASP A N 1
ATOM 536 C CA . ASP A 1 72 ? -5.149 5.423 -8.878 1.00 94.44 72 ASP A CA 1
ATOM 537 C C . ASP A 1 72 ? -4.086 4.798 -9.771 1.00 94.44 72 ASP A C 1
ATOM 539 O O . ASP A 1 72 ? -3.014 4.411 -9.303 1.00 94.44 72 ASP A O 1
ATOM 543 N N . SER A 1 73 ? -4.379 4.728 -11.067 1.00 96.44 73 SER A N 1
ATOM 544 C CA . SER A 1 73 ? -3.397 4.331 -12.070 1.00 96.44 73 SER A CA 1
ATOM 545 C C . SER A 1 73 ? -2.465 5.510 -12.355 1.00 96.44 73 SER A C 1
ATOM 547 O O . SER A 1 73 ? -2.901 6.592 -12.764 1.00 96.44 73 SER A O 1
ATOM 549 N N . LEU A 1 74 ? -1.173 5.307 -12.126 1.00 96.38 74 LEU A N 1
ATOM 550 C CA . LEU A 1 74 ? -0.123 6.282 -12.377 1.00 96.38 74 LEU A CA 1
ATOM 551 C C . LEU A 1 74 ? 0.650 5.882 -13.631 1.00 96.38 74 LEU A C 1
ATOM 553 O O . LEU A 1 74 ? 1.070 4.739 -13.782 1.00 96.38 74 LEU A O 1
ATOM 557 N N . SER A 1 75 ? 0.899 6.864 -14.498 1.00 93.44 75 SER A N 1
ATOM 558 C CA . SER A 1 75 ? 1.668 6.693 -15.740 1.00 93.44 75 SER A CA 1
ATOM 559 C C . SER A 1 75 ? 3.027 7.410 -15.716 1.00 93.44 75 SER A C 1
ATOM 561 O O . SER A 1 75 ? 3.727 7.470 -16.725 1.00 93.44 7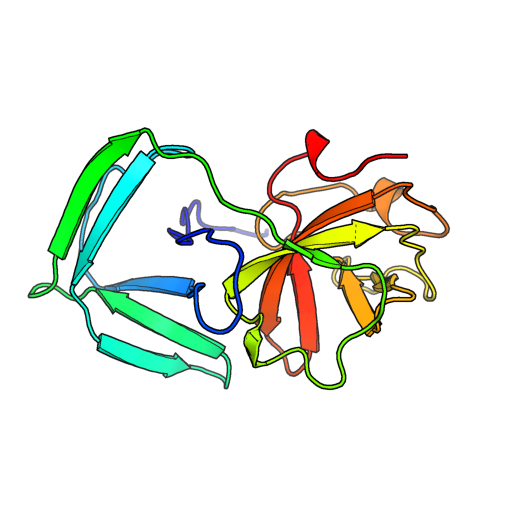5 SER A O 1
ATOM 563 N N . ALA A 1 76 ? 3.373 8.054 -14.598 1.00 95.00 76 ALA A N 1
ATOM 564 C CA . ALA A 1 76 ? 4.655 8.715 -14.385 1.00 95.00 76 ALA A CA 1
ATOM 565 C C . ALA A 1 76 ? 4.980 8.797 -12.891 1.00 95.00 76 ALA A C 1
ATOM 567 O O . ALA A 1 76 ? 4.081 8.985 -12.068 1.00 95.00 76 ALA A O 1
ATOM 568 N N . ILE A 1 77 ? 6.272 8.721 -12.563 1.00 97.00 77 ILE A N 1
ATOM 569 C CA . ILE A 1 77 ? 6.771 8.869 -11.192 1.00 97.00 77 ILE A CA 1
ATOM 570 C C . ILE A 1 77 ? 6.369 10.261 -10.669 1.00 97.00 77 ILE A C 1
ATOM 572 O O . ILE A 1 77 ? 6.688 11.265 -11.321 1.00 97.00 77 ILE A O 1
ATOM 576 N N . PRO A 1 78 ? 5.662 10.359 -9.528 1.00 96.19 78 PRO A N 1
ATOM 577 C CA . PRO A 1 78 ? 5.335 11.646 -8.936 1.00 96.19 78 PRO A CA 1
ATOM 578 C C . PRO A 1 78 ? 6.606 12.347 -8.438 1.00 96.19 78 PRO A C 1
ATOM 580 O O . PRO A 1 78 ? 7.635 11.727 -8.194 1.00 96.19 78 PRO A O 1
ATOM 583 N N . SER A 1 79 ? 6.537 13.666 -8.250 1.00 95.94 79 SER A N 1
ATOM 584 C CA . SER A 1 79 ? 7.648 14.418 -7.647 1.00 95.94 79 SER A CA 1
ATOM 585 C C . SER A 1 79 ? 7.897 14.056 -6.181 1.00 95.94 79 SER A C 1
ATOM 587 O O . SER A 1 79 ? 8.944 14.403 -5.647 1.00 95.94 79 SER A O 1
ATOM 589 N N . ASP A 1 80 ? 6.898 13.450 -5.540 1.00 95.62 80 ASP A N 1
ATOM 590 C CA . ASP A 1 80 ? 6.879 13.081 -4.134 1.00 95.62 80 ASP A CA 1
ATOM 591 C C . ASP A 1 80 ? 5.903 11.910 -3.937 1.00 95.62 80 ASP A C 1
ATOM 593 O O . ASP A 1 80 ? 4.786 11.940 -4.472 1.00 95.62 80 ASP A O 1
ATOM 597 N N . TRP A 1 81 ? 6.342 10.886 -3.208 1.00 96.12 81 TRP A N 1
ATOM 598 C CA . TRP A 1 81 ? 5.543 9.709 -2.865 1.00 96.12 81 TRP A CA 1
ATOM 599 C C . TRP A 1 81 ? 4.787 9.872 -1.548 1.00 96.12 81 TRP A C 1
ATOM 601 O O . TRP A 1 81 ? 3.824 9.141 -1.346 1.00 96.12 81 TRP A O 1
ATOM 611 N N . GLU A 1 82 ? 5.139 10.860 -0.722 1.00 93.31 82 GLU A N 1
ATOM 612 C CA . GLU A 1 82 ? 4.486 11.131 0.563 1.00 93.31 82 GLU A CA 1
ATOM 613 C C . GLU A 1 82 ? 2.956 11.244 0.460 1.00 93.31 82 GLU A C 1
ATOM 615 O O . GLU A 1 82 ? 2.250 10.587 1.221 1.00 93.31 82 GLU A O 1
ATOM 620 N N . PRO A 1 83 ? 2.376 11.957 -0.533 1.00 94.56 83 PRO A N 1
ATOM 621 C CA . PRO A 1 83 ? 0.924 12.029 -0.651 1.00 94.56 83 PRO A CA 1
ATOM 622 C C . PRO A 1 83 ? 0.263 10.680 -0.934 1.00 94.56 83 PRO A C 1
ATOM 624 O O . PRO A 1 83 ? -0.955 10.592 -0.868 1.00 94.56 83 PRO A O 1
ATOM 627 N N . TRP A 1 84 ? 1.017 9.666 -1.341 1.00 94.62 84 TRP A N 1
ATOM 628 C CA . TRP A 1 84 ? 0.500 8.336 -1.636 1.00 94.62 84 TRP A CA 1
ATOM 629 C C . TRP A 1 84 ? 0.726 7.356 -0.491 1.00 94.62 84 TRP A C 1
ATOM 631 O O . TRP A 1 84 ? 0.260 6.229 -0.605 1.00 94.62 84 TRP A O 1
ATOM 641 N N .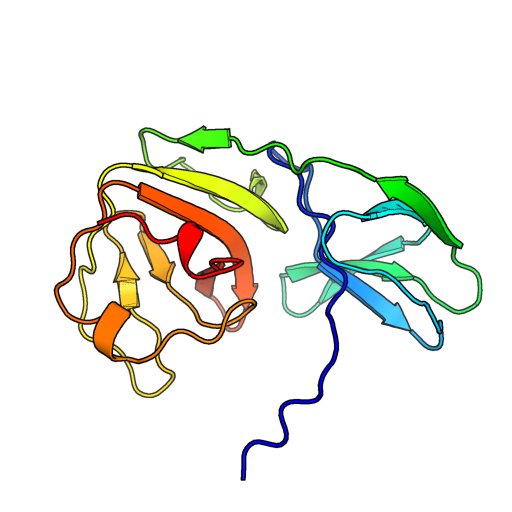 GLU A 1 85 ? 1.400 7.746 0.591 1.00 91.62 85 GLU A N 1
ATOM 642 C CA . GLU A 1 85 ? 1.624 6.866 1.733 1.00 91.62 85 GLU A CA 1
ATOM 643 C C . GLU A 1 85 ? 0.299 6.297 2.269 1.00 91.62 85 GLU A C 1
ATOM 645 O O . GLU A 1 85 ? -0.700 6.995 2.444 1.00 91.62 85 GLU A O 1
ATOM 650 N N . GLY A 1 86 ? 0.259 4.974 2.436 1.00 89.31 86 GLY A N 1
ATOM 651 C CA . GLY A 1 86 ? -0.931 4.213 2.802 1.00 89.31 86 GLY A CA 1
ATOM 652 C C . GLY A 1 86 ? -1.965 4.048 1.681 1.00 89.31 86 GLY A C 1
ATOM 653 O O . GLY A 1 86 ? -2.875 3.228 1.825 1.00 89.31 86 GLY A O 1
ATOM 654 N N . ALA A 1 87 ? -1.867 4.797 0.578 1.00 92.38 87 ALA A N 1
ATOM 655 C CA . ALA A 1 87 ? -2.806 4.746 -0.538 1.00 92.38 87 ALA A CA 1
ATOM 656 C C . ALA A 1 87 ? -2.474 3.607 -1.510 1.00 92.38 87 ALA A C 1
ATOM 658 O O . ALA A 1 87 ? -1.332 3.148 -1.603 1.00 92.38 87 ALA A O 1
ATOM 659 N N . VAL A 1 88 ? -3.485 3.156 -2.258 1.00 93.25 88 VAL A N 1
ATOM 660 C CA . VAL A 1 88 ? -3.307 2.122 -3.288 1.00 93.25 88 VAL A CA 1
ATOM 661 C C . VAL A 1 88 ? -3.164 2.743 -4.663 1.00 93.25 88 VAL A C 1
ATOM 663 O O . VAL A 1 88 ? -4.050 3.458 -5.137 1.00 93.25 88 VAL A O 1
ATOM 666 N N . VAL A 1 89 ? -2.066 2.392 -5.320 1.00 96.69 89 VAL A N 1
ATOM 667 C CA . VAL A 1 89 ? -1.740 2.821 -6.677 1.00 96.69 89 VAL A CA 1
ATOM 668 C C . VAL A 1 89 ? -1.581 1.611 -7.584 1.00 96.69 89 VAL A C 1
ATOM 670 O O . VAL A 1 89 ? -1.205 0.529 -7.133 1.00 96.69 89 VAL A O 1
ATOM 673 N N . GLU A 1 90 ? -1.863 1.805 -8.863 1.00 97.62 90 GLU A N 1
ATOM 674 C CA . GLU A 1 90 ? -1.463 0.903 -9.937 1.00 97.62 90 GLU A CA 1
ATOM 675 C C . GLU A 1 90 ? -0.381 1.598 -10.757 1.00 97.62 90 GLU A C 1
ATOM 677 O O . GLU A 1 90 ? -0.555 2.736 -11.193 1.00 97.62 90 GLU A O 1
ATOM 682 N N . LEU A 1 91 ? 0.747 0.925 -10.942 1.00 98.00 91 LEU A N 1
ATOM 683 C CA . LEU A 1 91 ? 1.879 1.420 -11.712 1.00 98.00 91 LEU A CA 1
ATOM 684 C C . LEU A 1 91 ? 1.999 0.594 -12.988 1.00 98.00 91 LEU A C 1
ATOM 686 O O . LEU A 1 91 ? 1.988 -0.635 -12.925 1.00 98.00 91 LEU A O 1
ATOM 690 N N . GLU A 1 92 ? 2.126 1.260 -14.129 1.00 96.88 92 GLU A N 1
ATOM 691 C CA . GLU A 1 92 ? 2.318 0.613 -15.431 1.00 96.88 92 GLU A CA 1
ATOM 692 C C . GLU A 1 92 ? 3.808 0.352 -15.715 1.00 96.88 92 GLU A C 1
ATOM 694 O O . GLU A 1 92 ? 4.686 1.068 -15.218 1.00 96.88 92 GLU A O 1
ATOM 699 N N . ASP A 1 93 ? 4.096 -0.667 -16.531 1.00 95.50 93 ASP A N 1
ATOM 700 C CA . ASP A 1 93 ? 5.439 -0.987 -17.041 1.00 95.50 93 ASP A CA 1
ATOM 701 C C . ASP A 1 93 ? 6.515 -1.032 -15.933 1.00 95.50 93 ASP A C 1
ATOM 703 O O . ASP A 1 93 ? 7.569 -0.382 -15.999 1.00 95.50 93 ASP A O 1
ATOM 707 N N . VAL A 1 94 ? 6.241 -1.790 -14.868 1.00 94.94 94 VAL A N 1
ATOM 708 C CA . VAL A 1 94 ? 7.135 -1.888 -13.710 1.00 94.94 94 VAL A CA 1
ATOM 709 C C . VAL A 1 94 ? 8.252 -2.882 -13.997 1.00 94.94 94 VAL A C 1
ATOM 711 O O . VAL A 1 94 ? 8.027 -4.005 -14.440 1.00 94.94 94 VAL A O 1
ATOM 714 N N . SER A 1 95 ? 9.488 -2.496 -13.712 1.00 92.44 95 SER A N 1
ATOM 715 C CA . SER A 1 95 ? 10.662 -3.352 -13.871 1.00 92.44 95 SER A CA 1
ATOM 716 C C . SER A 1 95 ? 11.583 -3.232 -12.670 1.00 92.44 95 SER A C 1
ATOM 718 O O . SER A 1 95 ? 11.804 -2.135 -12.156 1.00 92.44 95 SER A O 1
ATOM 720 N N . ALA A 1 96 ? 12.141 -4.360 -12.233 1.00 90.31 96 ALA A N 1
ATOM 721 C CA . ALA A 1 96 ? 13.206 -4.361 -11.239 1.00 90.31 96 ALA A CA 1
ATOM 722 C C . ALA A 1 96 ? 14.492 -3.770 -11.842 1.00 90.31 96 ALA A C 1
ATOM 724 O O . ALA A 1 96 ? 14.975 -4.217 -12.884 1.00 90.31 96 ALA A O 1
ATOM 725 N N . THR A 1 97 ? 15.061 -2.772 -11.173 1.00 91.06 97 THR A N 1
ATOM 726 C CA . THR A 1 97 ? 16.297 -2.078 -11.565 1.00 91.06 97 THR A CA 1
ATOM 727 C C . THR A 1 97 ? 17.511 -2.526 -10.756 1.00 91.06 97 THR A C 1
ATOM 729 O O . THR A 1 97 ? 18.643 -2.235 -11.146 1.00 91.06 97 THR A O 1
ATOM 732 N N . ALA A 1 98 ? 17.297 -3.275 -9.670 1.00 87.88 98 ALA A N 1
ATOM 733 C CA . ALA A 1 98 ? 18.346 -3.831 -8.823 1.00 87.88 98 ALA A CA 1
ATOM 734 C C . ALA A 1 98 ? 18.087 -5.315 -8.492 1.00 87.88 98 ALA A C 1
ATOM 736 O O . ALA A 1 98 ? 16.935 -5.756 -8.479 1.00 87.88 98 ALA A O 1
ATOM 737 N N . PRO A 1 99 ? 19.134 -6.111 -8.204 1.00 86.19 99 PRO A N 1
ATOM 738 C CA . PRO A 1 99 ? 18.959 -7.440 -7.627 1.00 86.19 99 PRO A CA 1
ATOM 739 C C . PRO A 1 99 ? 18.175 -7.382 -6.314 1.00 86.19 99 PRO A C 1
ATOM 741 O O . PRO A 1 99 ? 18.234 -6.379 -5.605 1.00 86.19 99 PRO A O 1
ATOM 744 N N . THR A 1 100 ? 17.491 -8.474 -5.982 1.00 87.31 100 THR A N 1
ATOM 745 C CA . THR A 1 100 ? 16.874 -8.634 -4.664 1.00 87.31 100 THR A CA 1
ATOM 746 C C . THR A 1 100 ? 17.937 -8.562 -3.567 1.00 87.31 100 THR A C 1
ATOM 748 O O . THR A 1 100 ? 18.988 -9.196 -3.699 1.00 87.31 100 THR A O 1
ATOM 751 N N . ASP A 1 101 ? 17.667 -7.819 -2.499 1.00 86.94 101 ASP A N 1
ATOM 752 C CA . ASP A 1 101 ? 18.552 -7.714 -1.340 1.00 86.94 101 ASP A CA 1
ATOM 753 C C . ASP A 1 101 ? 18.383 -8.881 -0.339 1.00 86.94 101 ASP A C 1
ATOM 755 O O . ASP A 1 101 ? 17.615 -9.823 -0.557 1.00 86.94 101 ASP A O 1
ATOM 759 N N . ASP A 1 102 ? 19.107 -8.819 0.785 1.00 87.12 102 ASP A N 1
ATOM 760 C CA . ASP A 1 102 ? 19.064 -9.837 1.848 1.00 87.12 102 ASP A CA 1
ATOM 761 C C . ASP A 1 102 ? 17.719 -9.886 2.605 1.00 87.12 102 ASP A C 1
ATOM 763 O O . ASP A 1 102 ? 17.450 -10.833 3.359 1.00 87.12 102 ASP A O 1
ATOM 767 N N . TYR A 1 103 ? 16.870 -8.876 2.420 1.00 85.88 103 TYR A N 1
ATOM 768 C CA . TYR A 1 103 ? 15.556 -8.761 3.041 1.00 85.88 103 TYR A CA 1
ATOM 769 C C . TYR A 1 103 ? 14.421 -9.196 2.113 1.00 85.88 103 TYR A C 1
ATOM 771 O O . TYR A 1 103 ? 13.332 -9.479 2.614 1.00 85.88 103 TYR A O 1
ATOM 779 N N . GLY A 1 104 ? 14.694 -9.370 0.817 1.00 85.56 104 GLY A N 1
ATOM 780 C CA . GLY A 1 104 ? 13.705 -9.767 -0.180 1.00 85.56 104 GLY A CA 1
ATOM 781 C C . GLY A 1 104 ? 13.150 -8.599 -0.996 1.00 85.56 104 GLY A C 1
ATOM 782 O O . GLY A 1 104 ? 12.175 -8.804 -1.714 1.00 85.56 104 GLY A O 1
ATOM 783 N N . LEU A 1 105 ? 13.754 -7.411 -0.924 1.00 88.25 105 LEU A N 1
ATOM 784 C CA . LEU A 1 105 ? 13.292 -6.206 -1.609 1.00 88.25 105 LEU A CA 1
ATOM 785 C C . LEU A 1 105 ? 14.027 -6.027 -2.936 1.00 88.25 105 LEU A C 1
ATOM 787 O O . LEU A 1 105 ? 15.199 -6.382 -3.068 1.00 88.25 105 LEU A O 1
ATOM 791 N N . THR A 1 106 ? 13.358 -5.442 -3.928 1.00 91.00 106 THR A N 1
ATOM 792 C CA . THR A 1 106 ? 13.997 -5.008 -5.180 1.00 91.00 106 THR A CA 1
ATOM 793 C C . THR A 1 106 ? 13.555 -3.599 -5.547 1.00 91.00 106 THR A C 1
ATOM 795 O O . THR A 1 106 ? 12.371 -3.273 -5.478 1.00 91.00 106 THR A O 1
ATOM 798 N N . LEU A 1 107 ? 14.508 -2.749 -5.936 1.00 93.38 107 LEU A N 1
ATOM 799 C CA . LEU A 1 107 ? 14.200 -1.405 -6.413 1.00 93.38 107 LEU A CA 1
ATOM 800 C C . LEU A 1 107 ? 13.564 -1.483 -7.801 1.00 93.38 107 LEU A C 1
ATOM 802 O O . LEU A 1 107 ? 14.069 -2.182 -8.679 1.00 93.38 107 LEU A O 1
ATOM 806 N N . THR A 1 108 ? 12.491 -0.732 -8.024 1.00 94.56 108 THR A N 1
ATOM 807 C CA . THR A 1 108 ? 11.808 -0.653 -9.321 1.00 94.56 108 THR A CA 1
ATOM 808 C C . THR A 1 108 ? 12.244 0.573 -10.131 1.00 94.56 108 THR A C 1
ATOM 810 O O . THR A 1 108 ? 12.877 1.495 -9.617 1.00 94.56 108 THR A O 1
ATOM 813 N N . ASN A 1 109 ? 11.879 0.630 -11.412 1.00 95.31 109 ASN A N 1
ATOM 814 C CA . ASN A 1 109 ? 11.999 1.834 -12.245 1.00 95.31 109 ASN A CA 1
ATOM 815 C C . ASN A 1 109 ? 11.094 2.989 -11.787 1.00 95.31 109 ASN A C 1
ATOM 817 O O . ASN A 1 109 ? 11.231 4.091 -12.308 1.00 95.31 109 ASN A O 1
ATOM 821 N N . TRP A 1 110 ? 10.218 2.751 -10.810 1.00 97.12 110 TRP A N 1
ATOM 822 C CA . TRP A 1 110 ? 9.360 3.748 -10.173 1.00 97.12 110 TRP A CA 1
ATOM 823 C C . TRP A 1 110 ? 9.977 4.387 -8.922 1.00 97.12 110 TRP A C 1
ATOM 825 O O . TRP A 1 110 ? 9.328 5.197 -8.260 1.00 97.12 110 TRP A O 1
ATOM 835 N N . SER A 1 111 ? 11.230 4.044 -8.600 1.00 96.19 111 SER A N 1
ATOM 836 C CA . SER A 1 111 ? 11.922 4.487 -7.381 1.00 96.19 111 SER A CA 1
ATOM 837 C C . SER A 1 111 ? 11.208 4.071 -6.088 1.00 96.19 111 SER A C 1
ATOM 839 O O . SER A 1 111 ? 11.345 4.734 -5.066 1.00 96.19 111 SER A O 1
ATOM 841 N N . LEU A 1 112 ? 10.453 2.973 -6.143 1.00 96.50 112 LEU A N 1
ATOM 842 C CA . LEU A 1 112 ? 9.879 2.286 -4.988 1.00 96.50 112 LEU A CA 1
ATOM 843 C C . LEU A 1 112 ? 10.520 0.909 -4.863 1.00 96.50 112 LEU A C 1
ATOM 845 O O . LEU A 1 112 ? 10.767 0.251 -5.882 1.00 96.50 112 LEU A O 1
ATOM 849 N N . TYR A 1 113 ? 10.741 0.452 -3.637 1.00 94.94 113 TYR A N 1
ATOM 850 C CA . TYR A 1 113 ? 11.078 -0.945 -3.396 1.00 94.94 113 TYR A CA 1
ATOM 851 C C . TYR A 1 113 ? 9.822 -1.809 -3.451 1.00 94.94 113 TYR A C 1
ATOM 853 O O . TYR A 1 113 ? 8.845 -1.534 -2.763 1.00 94.94 113 TYR A O 1
ATOM 861 N N . LEU A 1 114 ? 9.835 -2.869 -4.249 1.00 93.56 114 LEU A N 1
ATOM 862 C CA . LEU A 1 114 ? 8.813 -3.907 -4.171 1.00 93.56 114 LEU A CA 1
ATOM 863 C C . LEU A 1 114 ? 9.083 -4.743 -2.908 1.00 93.56 114 LEU A C 1
ATOM 865 O O . LEU A 1 114 ? 10.192 -5.271 -2.777 1.00 93.56 114 LEU A O 1
ATOM 869 N N . ASP A 1 115 ? 8.109 -4.820 -1.992 1.00 91.44 115 ASP A N 1
ATOM 870 C CA . ASP A 1 115 ? 8.245 -5.502 -0.690 1.00 91.44 115 ASP A CA 1
ATOM 871 C C . ASP A 1 115 ? 7.051 -6.425 -0.366 1.00 91.44 115 ASP A C 1
ATOM 873 O O . ASP A 1 115 ? 5.907 -6.173 -0.758 1.00 91.44 115 ASP A O 1
ATOM 877 N N . ASP A 1 116 ? 7.308 -7.472 0.423 1.00 88.44 116 ASP A N 1
ATOM 878 C CA . ASP A 1 116 ? 6.361 -8.515 0.842 1.00 88.44 116 ASP A CA 1
ATOM 879 C C . ASP A 1 116 ? 5.461 -8.093 2.020 1.00 88.44 116 ASP A C 1
ATOM 881 O O . ASP A 1 116 ? 4.915 -8.928 2.748 1.00 88.44 116 ASP A O 1
ATOM 885 N N . CYS A 1 117 ? 5.296 -6.781 2.227 1.00 85.12 117 CYS A N 1
ATOM 886 C CA . CYS A 1 117 ? 4.775 -6.243 3.482 1.00 85.12 117 CYS A CA 1
ATOM 887 C C . CYS A 1 117 ? 3.270 -6.489 3.712 1.00 85.12 117 CYS A C 1
ATOM 889 O O . CYS A 1 117 ? 2.794 -6.372 4.842 1.00 85.12 117 CYS A O 1
ATOM 891 N N . ILE A 1 118 ? 2.528 -6.865 2.662 1.00 84.69 118 ILE A N 1
ATOM 892 C CA . ILE A 1 118 ? 1.113 -7.276 2.732 1.00 84.69 118 ILE A CA 1
ATOM 893 C C . ILE A 1 118 ? 0.944 -8.699 2.192 1.00 84.69 118 ILE A C 1
ATOM 895 O O . ILE A 1 118 ? 0.345 -9.550 2.852 1.00 84.69 118 ILE A O 1
ATOM 899 N N . PHE A 1 119 ? 1.464 -8.960 0.993 1.00 86.00 119 PHE A N 1
ATOM 900 C CA . PHE A 1 119 ? 1.407 -10.259 0.337 1.00 86.00 119 PHE A CA 1
ATOM 901 C C . PHE A 1 119 ? 2.794 -10.892 0.263 1.00 86.00 119 PHE A C 1
ATOM 903 O O . PHE A 1 119 ? 3.701 -10.331 -0.346 1.00 86.00 119 PHE A O 1
ATOM 910 N N . ASP A 1 120 ? 2.925 -12.088 0.838 1.00 84.38 120 ASP A N 1
ATOM 911 C CA . ASP A 1 120 ? 4.132 -12.910 0.729 1.00 84.38 120 ASP A CA 1
ATOM 912 C C . ASP A 1 120 ? 4.253 -13.457 -0.700 1.00 84.38 120 ASP A C 1
ATOM 914 O O . ASP A 1 120 ? 3.590 -14.430 -1.080 1.00 84.38 120 ASP A O 1
ATOM 918 N N . TYR A 1 121 ? 5.080 -12.797 -1.506 1.00 75.31 121 TYR A N 1
ATOM 919 C CA . TYR A 1 121 ? 5.500 -13.289 -2.808 1.00 75.31 121 TYR A CA 1
ATOM 920 C C . TYR A 1 121 ? 6.941 -13.815 -2.710 1.00 75.31 121 TYR A C 1
ATOM 922 O O . TYR A 1 121 ? 7.792 -13.304 -1.985 1.00 75.31 121 TYR A O 1
ATOM 930 N N . THR A 1 122 ? 7.248 -14.875 -3.455 1.00 68.38 122 THR A N 1
ATOM 931 C CA . THR A 1 122 ? 8.573 -15.506 -3.409 1.00 68.38 122 THR A CA 1
ATOM 932 C C . THR A 1 122 ? 9.638 -14.675 -4.138 1.00 68.38 122 THR A C 1
ATOM 934 O O . THR A 1 122 ? 9.347 -13.918 -5.061 1.00 68.38 122 THR A O 1
ATOM 937 N N . ALA A 1 123 ? 10.918 -14.882 -3.808 1.00 58.34 123 ALA A N 1
ATOM 938 C CA . ALA A 1 123 ? 12.046 -14.215 -4.478 1.00 58.34 123 ALA A CA 1
ATOM 939 C C . ALA A 1 123 ? 12.078 -14.399 -6.015 1.00 58.34 123 ALA A C 1
ATOM 941 O O . ALA A 1 123 ? 12.728 -13.625 -6.719 1.00 58.34 123 ALA A O 1
ATOM 942 N N . GLU A 1 124 ? 11.357 -15.395 -6.544 1.00 59.06 124 GLU A N 1
ATOM 943 C CA . GLU A 1 124 ? 11.180 -15.631 -7.980 1.00 59.06 124 GLU A CA 1
ATOM 944 C C . GLU A 1 124 ? 10.465 -14.478 -8.703 1.00 59.06 124 GLU A C 1
ATOM 946 O O . GLU A 1 124 ? 10.632 -14.355 -9.918 1.00 59.06 124 GLU A O 1
ATOM 951 N N . TYR A 1 125 ? 9.705 -13.644 -7.985 1.00 61.53 125 TYR A N 1
ATOM 952 C CA . TYR A 1 125 ? 8.986 -12.482 -8.519 1.00 61.53 125 TYR A CA 1
ATOM 953 C C . TYR A 1 125 ? 9.873 -11.224 -8.653 1.00 61.53 125 TYR A C 1
ATOM 955 O O . TYR A 1 125 ? 9.529 -10.306 -9.391 1.00 61.53 125 TYR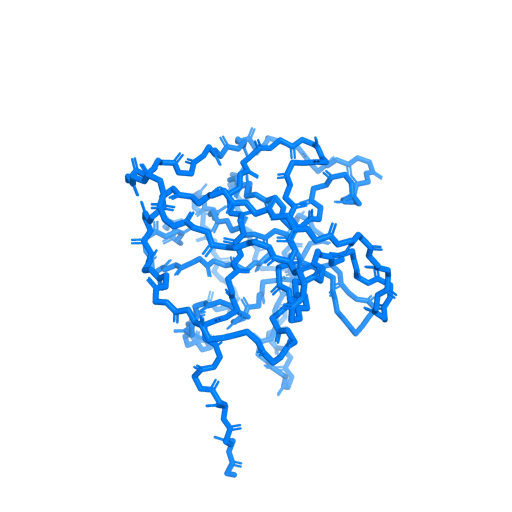 A O 1
ATOM 963 N N . ASN A 1 126 ? 11.049 -11.166 -8.022 1.00 64.88 126 ASN A N 1
ATOM 964 C CA . ASN A 1 126 ? 11.790 -9.901 -7.904 1.00 64.88 126 ASN A CA 1
ATOM 965 C C . ASN A 1 126 ? 12.924 -9.697 -8.910 1.00 64.88 126 ASN A C 1
ATOM 967 O O . ASN A 1 126 ? 13.110 -8.601 -9.427 1.00 64.88 126 ASN A O 1
ATOM 971 N N . ALA A 1 127 ? 13.738 -10.716 -9.181 1.00 66.00 127 ALA A N 1
ATOM 972 C CA . ALA A 1 127 ? 14.988 -10.487 -9.903 1.00 66.00 127 ALA A CA 1
ATOM 973 C C . ALA A 1 127 ? 14.785 -10.505 -11.427 1.00 66.00 127 ALA A C 1
ATOM 975 O O . ALA A 1 127 ? 14.587 -11.562 -12.025 1.00 66.00 127 ALA A O 1
ATOM 976 N N . GLY A 1 128 ? 14.893 -9.333 -12.063 1.00 69.50 128 GLY A N 1
ATOM 977 C CA . GLY A 1 128 ? 14.943 -9.197 -13.524 1.00 69.50 128 GLY A CA 1
ATOM 978 C C . GLY A 1 128 ? 13.610 -9.396 -14.250 1.00 69.50 128 GLY A C 1
ATOM 979 O O . GLY A 1 128 ? 13.6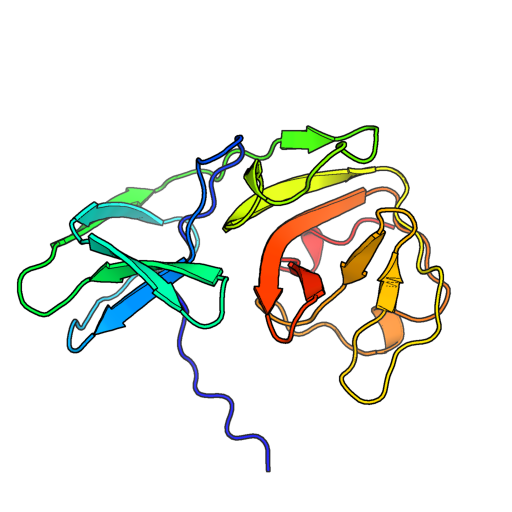19 -9.565 -15.470 1.00 69.50 128 GLY A O 1
ATOM 980 N N . ARG A 1 129 ? 12.481 -9.382 -13.528 1.00 80.00 129 ARG A N 1
ATOM 981 C CA . ARG A 1 129 ? 11.145 -9.398 -14.135 1.00 80.00 129 ARG A CA 1
ATOM 982 C C . ARG A 1 129 ? 10.679 -8.002 -14.531 1.00 80.00 129 ARG A C 1
ATOM 984 O O . ARG A 1 129 ? 11.080 -6.988 -13.954 1.00 80.00 129 ARG A O 1
ATOM 991 N N . THR A 1 130 ? 9.799 -8.003 -15.518 1.00 90.75 130 THR A N 1
ATOM 992 C CA . THR A 1 130 ? 8.976 -6.875 -15.936 1.00 90.75 130 THR A CA 1
ATOM 993 C C . THR A 1 130 ? 7.520 -7.259 -15.725 1.00 90.75 130 THR A C 1
ATOM 995 O O . THR A 1 130 ? 7.160 -8.410 -15.965 1.00 90.75 130 THR A O 1
ATOM 998 N N . TYR A 1 131 ? 6.717 -6.294 -15.315 1.00 92.56 131 TYR A N 1
ATOM 999 C CA . TYR A 1 131 ? 5.288 -6.417 -15.099 1.00 92.56 131 TYR A CA 1
ATOM 1000 C C . TYR A 1 131 ? 4.586 -5.387 -15.978 1.00 92.56 131 TYR A C 1
ATOM 1002 O O . TYR A 1 131 ? 4.971 -4.215 -15.969 1.00 92.56 131 TYR A O 1
ATOM 1010 N N . ALA A 1 132 ? 3.558 -5.805 -16.711 1.00 95.44 132 ALA A N 1
ATOM 1011 C CA . ALA A 1 132 ? 2.645 -4.891 -17.386 1.00 95.44 132 ALA A CA 1
ATOM 1012 C C . ALA A 1 132 ? 2.022 -3.894 -16.393 1.00 95.44 132 ALA A C 1
ATOM 1014 O O . ALA A 1 132 ? 1.949 -2.700 -16.686 1.00 95.44 132 ALA A O 1
ATOM 1015 N N . SER A 1 133 ? 1.638 -4.361 -15.199 1.00 96.56 133 SER A N 1
ATOM 1016 C CA . SER A 1 133 ? 1.295 -3.481 -14.080 1.00 96.56 133 SER A CA 1
ATOM 1017 C C . SER A 1 133 ? 1.534 -4.124 -12.714 1.00 96.56 133 SER A C 1
ATOM 1019 O O . SER A 1 133 ? 1.477 -5.346 -12.558 1.00 96.56 133 SER A O 1
ATOM 1021 N N . ILE A 1 134 ? 1.792 -3.283 -11.708 1.00 95.75 134 ILE A N 1
ATOM 1022 C CA . ILE A 1 134 ? 1.739 -3.680 -10.297 1.00 95.75 134 ILE A CA 1
ATOM 1023 C C . ILE A 1 134 ? 0.760 -2.781 -9.554 1.00 95.75 134 ILE A C 1
ATOM 1025 O O . ILE A 1 134 ? 0.908 -1.560 -9.567 1.00 95.75 134 ILE A O 1
ATOM 1029 N N . THR A 1 135 ? -0.203 -3.380 -8.857 1.00 95.94 135 THR A N 1
ATOM 1030 C CA . THR A 1 135 ? -1.048 -2.671 -7.889 1.00 95.94 135 THR A CA 1
ATOM 1031 C C . THR A 1 135 ? -0.527 -2.891 -6.469 1.00 95.94 135 THR A C 1
ATOM 1033 O O . THR A 1 135 ? -0.172 -3.999 -6.087 1.00 95.94 135 THR A O 1
ATOM 1036 N N . GLY A 1 136 ? -0.480 -1.858 -5.638 1.00 94.19 136 GLY A N 1
ATOM 1037 C CA . GLY A 1 136 ? -0.005 -2.027 -4.268 1.00 94.19 136 GLY A CA 1
ATOM 1038 C C . GLY A 1 136 ? -0.256 -0.816 -3.393 1.00 94.19 136 GLY A C 1
ATOM 1039 O O . GLY A 1 136 ? -0.521 0.279 -3.886 1.00 94.19 136 GLY A O 1
ATOM 1040 N N . ALA A 1 137 ? -0.187 -1.032 -2.083 1.00 93.56 137 ALA A N 1
ATOM 1041 C CA . ALA A 1 137 ? -0.160 0.067 -1.130 1.00 93.56 137 ALA A CA 1
ATOM 1042 C C . ALA A 1 137 ? 1.245 0.675 -1.100 1.00 93.56 137 ALA A C 1
ATOM 1044 O O . ALA A 1 137 ? 2.226 -0.070 -1.013 1.00 93.56 137 ALA A O 1
ATOM 1045 N N . VAL A 1 138 ? 1.343 2.001 -1.140 1.00 95.19 138 VAL A N 1
ATOM 1046 C CA . VAL A 1 138 ? 2.615 2.682 -0.877 1.00 95.19 138 VAL A CA 1
ATOM 1047 C C . VAL A 1 138 ? 2.839 2.709 0.632 1.00 95.19 138 VAL A C 1
ATOM 1049 O O . VAL A 1 138 ? 1.919 2.998 1.397 1.00 95.19 138 VAL A O 1
ATOM 1052 N N . ARG A 1 139 ? 4.041 2.359 1.079 1.00 92.69 139 ARG A N 1
ATOM 1053 C CA . ARG A 1 139 ? 4.397 2.267 2.500 1.00 92.69 139 ARG A CA 1
ATOM 1054 C C . ARG A 1 139 ? 5.759 2.887 2.745 1.00 92.69 139 ARG A C 1
ATOM 1056 O O . ARG A 1 139 ? 6.617 2.837 1.864 1.00 92.69 139 ARG A O 1
ATOM 1063 N N . TRP A 1 140 ? 5.969 3.383 3.953 1.00 92.38 140 TRP A N 1
ATOM 1064 C CA . TRP A 1 140 ? 7.270 3.836 4.415 1.00 92.38 140 TRP A CA 1
ATOM 1065 C C . TRP A 1 140 ? 7.732 2.961 5.567 1.00 92.38 140 TRP A C 1
ATOM 1067 O O . TRP A 1 140 ? 6.991 2.667 6.499 1.00 92.38 140 TRP A O 1
ATOM 1077 N N . SER A 1 141 ? 8.962 2.474 5.491 1.00 91.69 141 SER A N 1
ATOM 1078 C CA . SER A 1 141 ? 9.611 1.848 6.643 1.00 91.69 141 SER A CA 1
ATOM 1079 C C . SER A 1 141 ? 11.102 1.738 6.394 1.00 91.69 141 SER A C 1
ATOM 1081 O O . SER A 1 141 ? 11.523 1.548 5.256 1.00 91.69 141 SER A O 1
ATOM 1083 N N . TYR A 1 142 ? 11.890 1.788 7.470 1.00 91.31 142 TYR A N 1
ATOM 1084 C CA . TYR A 1 142 ? 13.348 1.647 7.402 1.00 91.31 142 TYR A CA 1
ATOM 1085 C C . TYR A 1 142 ? 14.013 2.641 6.432 1.00 91.31 142 TYR A C 1
ATOM 1087 O O . TYR A 1 142 ? 14.951 2.274 5.733 1.00 91.31 142 TYR A O 1
ATOM 1095 N N . ASP A 1 143 ? 13.528 3.887 6.412 1.00 92.12 143 ASP A N 1
ATOM 1096 C CA . ASP A 1 143 ? 14.011 4.969 5.542 1.00 92.12 143 ASP A CA 1
ATOM 1097 C C . ASP A 1 143 ? 13.809 4.724 4.029 1.00 92.12 143 ASP A C 1
ATOM 1099 O O . ASP A 1 143 ? 14.520 5.295 3.197 1.00 92.12 143 ASP A O 1
ATOM 1103 N N . GLU A 1 144 ? 12.843 3.877 3.654 1.00 94.31 144 GLU A N 1
ATOM 1104 C CA . GLU A 1 144 ? 12.574 3.494 2.265 1.00 94.31 144 GLU A CA 1
ATOM 1105 C C . GLU A 1 144 ? 11.079 3.562 1.914 1.00 94.31 144 GLU A C 1
ATOM 1107 O O . GLU A 1 144 ? 10.232 3.033 2.643 1.00 94.31 144 GLU A O 1
ATOM 1112 N N . GLN A 1 145 ? 10.750 4.149 0.750 1.00 95.44 145 GLN A N 1
ATOM 1113 C CA . GLN A 1 145 ? 9.418 4.023 0.152 1.00 95.44 145 GLN A CA 1
ATOM 1114 C C . GLN A 1 145 ? 9.261 2.687 -0.572 1.00 95.44 145 GLN A C 1
ATOM 1116 O O . GLN A 1 145 ? 10.106 2.262 -1.370 1.00 95.44 145 GLN A O 1
ATOM 1121 N N . LYS A 1 146 ? 8.119 2.054 -0.335 1.00 95.19 146 LYS A N 1
ATOM 1122 C CA . LYS A 1 146 ? 7.827 0.694 -0.765 1.00 95.19 146 LYS A CA 1
ATOM 1123 C C . LYS A 1 146 ? 6.491 0.616 -1.477 1.00 95.19 146 LYS A C 1
ATOM 1125 O O . LYS A 1 146 ? 5.569 1.359 -1.160 1.00 95.19 146 LYS A O 1
ATOM 1130 N N . LEU A 1 147 ? 6.385 -0.327 -2.401 1.00 95.56 147 LEU A N 1
ATOM 1131 C CA . LEU A 1 147 ? 5.145 -0.777 -3.007 1.00 95.56 147 LEU A CA 1
ATOM 1132 C C . LEU A 1 147 ? 4.869 -2.192 -2.508 1.00 95.56 147 LEU A C 1
ATOM 1134 O O . LEU A 1 147 ? 5.656 -3.103 -2.762 1.00 95.56 147 LEU A O 1
ATOM 1138 N N . CYS A 1 148 ? 3.747 -2.375 -1.819 1.00 92.88 148 CYS A N 1
ATOM 1139 C CA . CYS A 1 148 ? 3.351 -3.667 -1.276 1.00 92.88 148 CYS A CA 1
ATOM 1140 C C . CYS A 1 148 ? 2.106 -4.194 -1.995 1.00 92.88 148 CYS A C 1
ATOM 1142 O O . CYS A 1 148 ? 0.998 -3.703 -1.736 1.00 92.88 148 CYS A O 1
ATOM 1144 N N . PRO A 1 149 ? 2.254 -5.188 -2.890 1.00 92.50 149 PRO A N 1
ATOM 1145 C CA . PRO A 1 149 ? 1.126 -5.878 -3.499 1.00 92.50 149 PRO A CA 1
ATOM 1146 C C . PRO A 1 149 ? 0.237 -6.508 -2.429 1.00 92.50 149 PRO A C 1
ATOM 1148 O O . PRO A 1 149 ? 0.720 -6.954 -1.388 1.00 92.50 149 PRO A O 1
ATOM 1151 N N . ARG A 1 150 ? -1.071 -6.573 -2.679 1.00 88.81 150 ARG A N 1
ATOM 1152 C CA . ARG A 1 150 ? -2.044 -7.107 -1.711 1.00 88.81 150 ARG A CA 1
ATOM 1153 C C . ARG A 1 150 ? -2.321 -8.588 -1.937 1.00 88.81 150 ARG A C 1
ATOM 1155 O O . ARG A 1 150 ? -2.742 -9.283 -1.015 1.00 88.81 150 ARG A O 1
ATOM 1162 N N . PHE A 1 151 ? -2.111 -9.069 -3.161 1.00 89.19 151 PHE A N 1
ATOM 1163 C CA . PHE A 1 151 ? -2.290 -10.464 -3.566 1.00 89.19 151 PHE A CA 1
ATOM 1164 C C . PHE A 1 151 ? -1.605 -10.738 -4.913 1.00 89.19 151 PHE A C 1
ATOM 1166 O O . PHE A 1 151 ? -1.223 -9.816 -5.622 1.00 89.19 151 PHE A O 1
ATOM 1173 N N . ALA A 1 152 ? -1.507 -12.007 -5.321 1.00 90.00 152 ALA A N 1
ATOM 1174 C CA . ALA A 1 152 ? -0.848 -12.397 -6.575 1.00 90.00 152 ALA A CA 1
ATOM 1175 C C . ALA A 1 152 ? -1.413 -11.704 -7.830 1.00 90.00 152 ALA A C 1
ATOM 1177 O O . ALA A 1 152 ? -0.663 -11.380 -8.739 1.00 90.00 152 ALA A O 1
ATOM 1178 N N . ALA A 1 153 ? -2.727 -11.461 -7.881 1.00 91.62 153 ALA A N 1
ATOM 1179 C CA . ALA A 1 153 ? -3.367 -10.786 -9.014 1.00 91.62 153 ALA A CA 1
ATOM 1180 C C . ALA A 1 153 ? -3.013 -9.292 -9.143 1.00 91.62 153 ALA A C 1
ATOM 1182 O O . ALA A 1 153 ? -3.352 -8.691 -10.156 1.00 91.62 153 ALA A O 1
ATOM 1183 N N . ASP A 1 154 ? -2.346 -8.704 -8.147 1.00 93.19 154 ASP A N 1
ATOM 1184 C CA . ASP A 1 154 ? -1.798 -7.355 -8.255 1.00 93.19 154 ASP A CA 1
ATOM 1185 C C . ASP A 1 154 ? -0.478 -7.319 -9.050 1.00 93.19 154 ASP A C 1
ATOM 1187 O O . ASP A 1 154 ? -0.011 -6.233 -9.365 1.00 93.19 154 ASP A O 1
ATOM 1191 N N . LEU A 1 155 ? 0.130 -8.470 -9.363 1.00 92.56 155 LEU A N 1
ATOM 1192 C CA . LEU A 1 155 ? 1.365 -8.598 -10.141 1.00 92.56 155 LEU A CA 1
ATOM 1193 C C . LEU A 1 155 ? 1.021 -9.104 -11.552 1.00 92.56 155 LEU A C 1
ATOM 1195 O O . LEU A 1 155 ? 0.883 -10.311 -11.766 1.00 92.56 155 LEU A O 1
ATOM 1199 N N . VAL A 1 156 ? 0.845 -8.194 -12.511 1.00 93.81 156 VAL A N 1
ATOM 1200 C CA . VAL A 1 156 ? 0.448 -8.525 -13.891 1.00 93.81 156 VAL A CA 1
ATOM 1201 C C . VAL A 1 156 ? 1.683 -8.560 -14.786 1.00 93.81 156 VAL A C 1
ATOM 1203 O O . VAL A 1 156 ? 2.362 -7.548 -14.919 1.00 93.81 156 VAL A O 1
ATOM 1206 N N . GLU A 1 157 ? 1.977 -9.710 -15.396 1.00 88.31 157 GLU A N 1
ATOM 1207 C CA . GLU A 1 157 ? 3.113 -9.900 -16.322 1.00 88.31 157 GLU A CA 1
ATOM 1208 C C . GLU A 1 157 ? 2.857 -9.360 -17.733 1.00 88.31 157 GLU A C 1
ATOM 1210 O O . GLU A 1 157 ? 1.754 -9.599 -18.281 1.00 88.31 157 GLU A O 1
#

Secondary structure (DSSP, 8-state):
----------EE---STT--EEEEESS------TTEEEEEE-EEEEETTEEEEEE-TTSEEEEEEE-----EEESS--S-SGGGBT-EEEEEEEEB-S---TTS-EEBTTS-EE--SSS---GGGTSS-EEEEEEEEEEEETTEEEEE-SSGGGEE-

Foldseek 3Di:
DDPPDPPPQPWPEAADFQPTAGEDEAPDDDDDDPQFDWDKFADWDQDQNGIHGYAYPPIDIDRPGGHDHHEAEDAAQDPDCNRQASYKYKYAWWWFPDQQDPQLWTQIPSRAIEDCPQPDDDSVLHGGDIFRMAIARWHDDPNGTHGHGNYPVRGHD

Mean predicted aligned error: 6.28 Å

pLDDT: mean 84.37, std 15.53, range [24.48, 98.0]

Sequence (157 aa):
MRVRSPLLIPIVLVGGKWSGARVYLDAVETTVALGDEVHIEGFAQEYYDETELVVDAGGVLDVTGSGRVTVDSLSAIPSDWEPWEGAVVELEDVSATAPTDDYGLTLTNWSLYLDDCIFDYTAEYNAGRTYASITGAVRWSYDEQKLCPRFAADLVE

Radius of gyration: 15.62 Å; Cα contacts (8 Å, |Δi|>4): 355; chains: 1; bounding box: 40×33×41 Å

Nearest PDB structures (foldseek):
  5z7d-assembly1_A  TM=2.867E-01  e=1.266E-01  Mus musculus